Protein AF-A0A378C456-F1 (afdb_monomer_lite)

Foldseek 3Di:
DDDDPDDDDPPDPDDEEEAADVVVVVVVVVVVDDHYHHDHPDDDPDDD

pLDDT: mean 84.88, std 10.83, range [55.66, 96.62]

Radius of gyration: 16.4 Å; chains: 1; bounding box: 45×16×40 Å

Sequence (48 aa):
MYQPDFPPVPFRLGLYPVVDSVAWIERLLEAGVRTLQLRIKDRPRQRS

Secondary structure (DSSP, 8-state):
----SSPPPPS------EESSHHHHHHHHHTT----EE--S-------

Organism: Klebsiella pneumoniae subsp. ozaenae (NCBI:txid574)

Structure (mmCIF, N/CA/C/O backbone):
data_AF-A0A378C456-F1
#
_entry.id   AF-A0A378C456-F1
#
loop_
_atom_site.group_PDB
_atom_site.id
_atom_site.type_symbol
_atom_site.label_atom_id
_atom_site.label_alt_id
_atom_site.label_comp_id
_atom_site.label_asym_id
_atom_site.label_entity_id
_atom_site.label_seq_id
_atom_site.pdbx_PDB_ins_code
_atom_site.Cartn_x
_atom_site.Cartn_y
_atom_site.Cartn_z
_atom_site.occupancy
_atom_site.B_iso_or_equiv
_atom_site.auth_seq_id
_atom_site.auth_comp_id
_atom_site.auth_asym_id
_atom_site.auth_atom_id
_atom_site.pdbx_PDB_model_num
ATOM 1 N N . MET A 1 1 ? 35.446 2.151 -9.649 1.00 70.94 1 MET A N 1
ATOM 2 C CA . MET A 1 1 ? 34.036 1.746 -9.830 1.00 70.94 1 MET A CA 1
ATOM 3 C C . MET A 1 1 ? 33.264 2.328 -8.658 1.00 70.94 1 MET A C 1
ATOM 5 O O . MET A 1 1 ? 33.616 2.009 -7.532 1.00 70.94 1 MET A O 1
ATOM 9 N N . TYR A 1 2 ? 32.326 3.247 -8.889 1.00 81.62 2 TYR A N 1
ATOM 10 C CA . TYR A 1 2 ? 31.485 3.790 -7.816 1.00 81.62 2 TYR A CA 1
ATOM 11 C C . TYR A 1 2 ? 30.402 2.761 -7.483 1.00 81.62 2 TYR A C 1
ATOM 13 O O . TYR A 1 2 ? 29.670 2.344 -8.380 1.00 81.62 2 TYR A O 1
ATOM 21 N N . GLN A 1 3 ? 30.330 2.337 -6.223 1.00 80.06 3 GLN A N 1
ATOM 22 C CA . GLN A 1 3 ? 29.237 1.520 -5.715 1.00 80.06 3 GLN A CA 1
ATOM 23 C C . GLN A 1 3 ? 28.370 2.424 -4.834 1.00 80.06 3 GLN A C 1
ATOM 25 O O . GLN A 1 3 ? 28.897 2.982 -3.874 1.00 80.06 3 GLN A O 1
ATOM 30 N N . PRO A 1 4 ? 27.092 2.646 -5.181 1.00 82.12 4 PRO A N 1
ATOM 31 C CA . PRO A 1 4 ? 26.228 3.502 -4.384 1.00 82.12 4 PRO A CA 1
ATOM 32 C C . PRO A 1 4 ? 25.974 2.871 -3.012 1.00 82.12 4 PRO A C 1
ATOM 34 O O . PRO A 1 4 ? 25.830 1.653 -2.906 1.00 82.12 4 PRO A O 1
ATOM 37 N N . ASP A 1 5 ? 25.851 3.711 -1.984 1.00 92.19 5 ASP A N 1
ATOM 38 C CA . ASP A 1 5 ? 25.544 3.281 -0.609 1.00 92.19 5 ASP A CA 1
ATOM 39 C C . ASP A 1 5 ? 24.155 2.629 -0.480 1.00 92.19 5 ASP A C 1
ATOM 41 O O . ASP A 1 5 ? 23.855 1.966 0.512 1.00 92.19 5 ASP A O 1
ATOM 45 N N . PHE A 1 6 ? 23.297 2.800 -1.492 1.00 85.25 6 PHE A N 1
ATOM 46 C CA . PHE A 1 6 ? 21.922 2.319 -1.492 1.00 85.25 6 PHE A CA 1
ATOM 47 C C . PHE A 1 6 ? 21.603 1.493 -2.739 1.00 85.25 6 PHE A C 1
ATOM 49 O O . PHE A 1 6 ? 22.078 1.809 -3.837 1.00 85.25 6 PHE A O 1
ATOM 56 N N . PRO A 1 7 ? 20.757 0.456 -2.598 1.00 84.38 7 PRO A N 1
ATOM 57 C CA . PRO A 1 7 ? 20.283 -0.307 -3.738 1.00 84.38 7 PRO A CA 1
ATOM 58 C C . PRO A 1 7 ? 19.467 0.591 -4.682 1.00 84.38 7 PRO A C 1
ATOM 60 O O . PRO A 1 7 ? 18.731 1.471 -4.222 1.00 84.38 7 PRO A O 1
ATOM 63 N N . PRO A 1 8 ? 19.557 0.372 -6.003 1.00 80.81 8 PRO A N 1
ATOM 64 C CA . PRO A 1 8 ? 18.755 1.114 -6.961 1.00 80.81 8 PRO A CA 1
ATOM 65 C C . PRO A 1 8 ? 17.273 0.790 -6.755 1.00 80.81 8 PRO A C 1
ATOM 67 O O . PRO A 1 8 ? 16.870 -0.373 -6.735 1.00 80.81 8 PRO A O 1
ATOM 70 N N . VAL A 1 9 ? 16.454 1.829 -6.619 1.00 78.19 9 VAL A N 1
ATOM 71 C CA . VAL A 1 9 ? 14.996 1.690 -6.578 1.00 78.19 9 VAL A C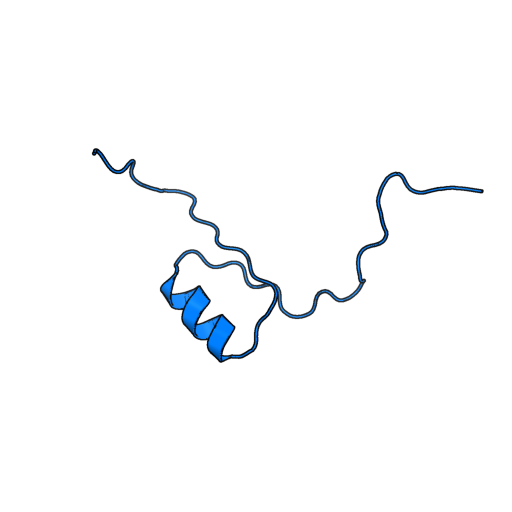A 1
ATOM 72 C C . VAL A 1 9 ? 14.415 1.806 -7.989 1.00 78.19 9 VAL A C 1
ATOM 74 O O . VAL A 1 9 ? 14.959 2.544 -8.818 1.00 78.19 9 VAL A O 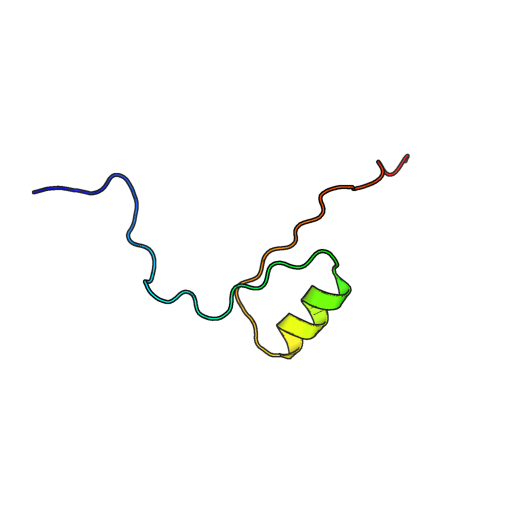1
ATOM 77 N N . PRO A 1 10 ? 13.306 1.109 -8.295 1.00 80.62 10 PRO A N 1
ATOM 78 C CA . PRO A 1 10 ? 12.622 1.279 -9.568 1.00 80.62 10 PRO A CA 1
ATOM 79 C C . PRO A 1 10 ? 12.242 2.747 -9.783 1.00 80.62 10 PRO A C 1
ATOM 81 O O . PRO A 1 10 ? 11.608 3.361 -8.928 1.00 80.62 10 PRO A O 1
ATOM 84 N N . PHE A 1 11 ? 12.574 3.298 -10.953 1.00 73.88 11 PHE A N 1
ATOM 85 C CA . PHE A 1 11 ? 12.259 4.693 -11.287 1.00 73.88 11 PHE A CA 1
ATOM 86 C C . PHE A 1 11 ? 10.744 4.969 -11.320 1.00 73.88 11 PHE A C 1
ATOM 88 O O . PHE A 1 11 ? 10.303 6.096 -11.114 1.00 73.88 11 PHE A O 1
ATOM 95 N N . ARG A 1 12 ? 9.928 3.935 -11.568 1.00 76.94 12 ARG A N 1
ATOM 96 C CA . ARG A 1 12 ? 8.464 4.006 -11.518 1.00 76.94 12 ARG A CA 1
ATOM 97 C C . ARG A 1 12 ? 7.945 3.005 -10.495 1.00 76.94 12 ARG A C 1
ATOM 99 O O . ARG A 1 12 ? 7.848 1.819 -10.787 1.00 76.94 12 ARG A O 1
ATOM 106 N N . LEU A 1 13 ? 7.579 3.499 -9.318 1.00 75.44 13 LEU A N 1
ATOM 107 C CA . LEU A 1 13 ? 6.934 2.702 -8.266 1.00 75.44 13 LEU A CA 1
ATOM 108 C C . LEU A 1 13 ? 5.453 2.399 -8.562 1.00 75.44 13 LEU A C 1
ATOM 110 O O . LEU A 1 13 ? 4.834 1.605 -7.859 1.00 75.44 13 LEU A O 1
ATOM 114 N N . GLY A 1 14 ? 4.887 3.009 -9.607 1.00 83.19 14 GLY A N 1
ATOM 115 C CA . GLY A 1 14 ? 3.456 2.941 -9.886 1.00 83.19 14 GLY A CA 1
ATOM 116 C C . GLY A 1 14 ? 2.664 3.812 -8.911 1.00 83.19 14 GLY A C 1
ATOM 117 O O . GLY A 1 14 ? 3.128 4.874 -8.497 1.00 83.19 14 GLY A O 1
ATOM 118 N N . LEU A 1 15 ? 1.452 3.381 -8.569 1.00 86.25 15 LEU A N 1
ATOM 119 C CA . LEU A 1 15 ? 0.590 4.088 -7.627 1.00 86.25 15 LEU A CA 1
ATOM 120 C C . LEU A 1 15 ? 1.040 3.792 -6.188 1.00 86.25 15 LEU A C 1
ATOM 122 O O . LEU A 1 15 ? 1.024 2.636 -5.774 1.00 86.25 15 LEU A O 1
ATOM 126 N N . TYR A 1 16 ? 1.414 4.838 -5.441 1.00 91.69 16 TYR A N 1
ATOM 127 C CA . TYR A 1 16 ? 1.812 4.766 -4.028 1.00 91.69 16 TYR A CA 1
ATOM 128 C C . TYR A 1 16 ? 0.958 5.723 -3.178 1.00 91.69 16 TYR A C 1
ATOM 130 O O . TYR A 1 16 ? 1.394 6.825 -2.833 1.00 91.69 16 TYR A O 1
ATOM 138 N N . PRO A 1 17 ? -0.304 5.363 -2.900 1.00 92.50 17 PRO A N 1
ATOM 139 C CA . PRO A 1 17 ? -1.217 6.221 -2.174 1.00 92.50 17 PRO A CA 1
ATOM 140 C C . PRO A 1 17 ? -0.875 6.217 -0.682 1.00 92.50 17 PRO A C 1
ATOM 142 O O . PRO A 1 17 ? -0.618 5.172 -0.079 1.00 92.50 17 PRO A O 1
ATOM 145 N N . VAL A 1 18 ? -0.909 7.407 -0.086 1.00 94.00 18 VAL A N 1
ATOM 146 C CA . VAL A 1 18 ? -0.789 7.599 1.359 1.00 94.00 18 VAL A CA 1
ATOM 147 C C . VAL A 1 18 ? -2.187 7.857 1.907 1.00 94.00 18 VAL A C 1
ATOM 149 O O . VAL A 1 18 ? -2.818 8.841 1.529 1.00 94.00 18 VAL A O 1
ATOM 152 N N . VAL A 1 19 ? -2.672 6.981 2.779 1.00 94.00 19 VAL A N 1
ATOM 153 C CA . VAL A 1 19 ? -4.033 7.024 3.333 1.00 94.00 19 VAL A CA 1
ATOM 154 C C . VAL A 1 19 ? -3.991 7.061 4.851 1.00 94.00 19 VAL A C 1
ATOM 156 O O . VAL A 1 19 ? -2.995 6.680 5.455 1.00 94.00 19 VAL A O 1
ATOM 159 N N . ASP A 1 20 ? -5.055 7.530 5.485 1.00 93.12 20 ASP A N 1
ATOM 160 C CA . ASP A 1 20 ? -5.137 7.730 6.937 1.00 93.12 20 ASP A CA 1
ATOM 161 C C . ASP A 1 20 ? -6.002 6.685 7.659 1.00 93.12 20 ASP A C 1
ATOM 163 O O . ASP A 1 20 ? -6.061 6.666 8.887 1.00 93.12 20 ASP A O 1
ATOM 167 N N . SER A 1 21 ? -6.658 5.796 6.914 1.00 90.62 21 SER A N 1
ATOM 168 C CA . SER A 1 21 ? -7.660 4.876 7.446 1.00 90.62 21 SER A CA 1
ATOM 169 C C . SER A 1 21 ? -7.633 3.519 6.750 1.00 90.62 21 SER A C 1
ATOM 171 O O . SER A 1 21 ? -7.292 3.392 5.574 1.00 90.62 21 SER A O 1
ATOM 173 N N . VAL A 1 22 ? -8.025 2.486 7.500 1.00 91.81 22 VAL A N 1
ATOM 174 C CA . VAL A 1 22 ? -8.046 1.094 7.023 1.00 91.81 22 VAL A CA 1
ATOM 175 C C . VAL A 1 22 ? -9.118 0.875 5.953 1.00 91.81 22 VAL A C 1
ATOM 177 O O . VAL A 1 22 ? -8.860 0.166 4.989 1.00 91.81 22 VAL A O 1
ATOM 180 N N . ALA A 1 23 ? -10.261 1.563 6.037 1.00 94.62 23 ALA A N 1
ATOM 181 C CA . ALA A 1 23 ? -11.307 1.482 5.013 1.00 94.62 23 ALA A CA 1
ATOM 182 C C . ALA A 1 23 ? -10.792 1.872 3.612 1.00 94.62 23 ALA A C 1
ATOM 184 O O . ALA A 1 23 ? -11.198 1.299 2.603 1.00 94.62 23 ALA A O 1
ATOM 185 N N . TRP A 1 24 ? -9.860 2.828 3.527 1.00 94.50 24 TRP A N 1
ATOM 186 C CA . TRP A 1 24 ? -9.215 3.167 2.259 1.00 94.50 24 TRP A CA 1
ATOM 187 C C . TRP A 1 24 ? -8.231 2.098 1.785 1.00 94.50 24 TRP A C 1
ATOM 189 O O . TRP A 1 24 ? -8.102 1.900 0.580 1.00 94.50 24 TRP A O 1
ATOM 199 N N . ILE A 1 25 ? -7.567 1.393 2.703 1.00 93.75 25 ILE A N 1
ATOM 200 C CA . ILE A 1 25 ? -6.688 0.272 2.354 1.00 93.75 25 ILE A CA 1
ATOM 201 C C . ILE A 1 25 ? -7.496 -0.818 1.653 1.00 93.75 25 ILE A C 1
ATOM 203 O O . ILE A 1 25 ? -7.111 -1.230 0.566 1.00 93.75 25 ILE A O 1
ATOM 207 N N . GLU A 1 26 ? -8.630 -1.231 2.220 1.00 95.56 26 GLU A N 1
ATOM 208 C CA . GLU A 1 26 ? -9.493 -2.273 1.642 1.00 95.56 26 GLU A CA 1
ATOM 209 C C . GLU A 1 26 ? -9.911 -1.924 0.208 1.00 95.56 26 GLU A C 1
ATOM 211 O O . GLU A 1 26 ? -9.652 -2.686 -0.723 1.00 95.56 26 GLU A O 1
ATOM 216 N N . ARG A 1 27 ? -10.418 -0.704 0.000 1.00 95.94 27 ARG A N 1
ATOM 217 C CA . ARG A 1 27 ? -10.828 -0.214 -1.326 1.00 95.94 27 ARG A CA 1
ATOM 218 C C . ARG A 1 27 ? -9.679 -0.185 -2.336 1.00 95.94 27 ARG A C 1
ATOM 220 O O . ARG A 1 27 ? -9.874 -0.485 -3.511 1.00 95.94 27 ARG A O 1
ATOM 227 N N . LEU A 1 28 ? -8.479 0.207 -1.907 1.00 95.44 28 LEU A N 1
ATOM 228 C CA . LEU A 1 28 ? -7.304 0.266 -2.782 1.00 95.44 28 LEU A CA 1
ATOM 229 C C . LEU A 1 28 ? -6.772 -1.130 -3.117 1.00 95.44 28 LEU A C 1
ATOM 231 O O . LEU A 1 28 ? -6.332 -1.360 -4.244 1.00 95.44 28 LEU A O 1
ATOM 235 N N . LEU A 1 29 ? -6.839 -2.065 -2.170 1.00 93.50 29 LEU A N 1
ATOM 236 C CA . LEU A 1 29 ? -6.478 -3.460 -2.402 1.00 93.50 29 LEU A CA 1
ATOM 237 C C . LEU A 1 29 ? -7.426 -4.116 -3.414 1.00 93.50 29 LEU A C 1
ATOM 239 O O . LEU A 1 29 ? -6.948 -4.781 -4.338 1.00 93.50 29 LEU A O 1
ATOM 243 N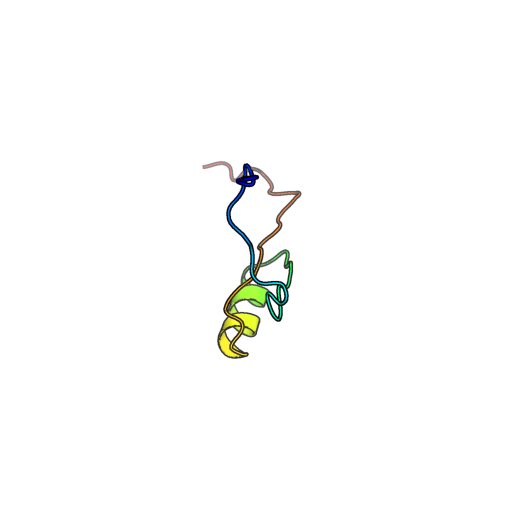 N . GLU A 1 30 ? -8.735 -3.873 -3.292 1.00 96.62 30 GLU A N 1
ATOM 244 C CA . GLU A 1 30 ? -9.750 -4.305 -4.265 1.00 96.62 30 GLU A CA 1
ATOM 245 C C . GLU A 1 30 ? -9.505 -3.704 -5.656 1.00 96.62 30 GLU A C 1
ATOM 247 O O . GLU A 1 30 ? -9.616 -4.399 -6.663 1.00 96.62 30 GLU A O 1
ATOM 252 N N . ALA A 1 31 ? -9.077 -2.439 -5.721 1.00 94.62 31 ALA A N 1
ATOM 253 C CA . ALA A 1 31 ? -8.701 -1.767 -6.965 1.00 94.62 31 ALA A CA 1
ATOM 254 C C . ALA A 1 31 ? -7.358 -2.246 -7.564 1.00 94.62 31 ALA A C 1
ATOM 256 O O . ALA A 1 31 ? -6.926 -1.737 -8.599 1.00 94.62 31 ALA A O 1
ATOM 257 N N . GLY A 1 32 ? -6.677 -3.211 -6.935 1.00 93.81 32 GLY A N 1
ATOM 258 C CA . GLY A 1 32 ? -5.444 -3.808 -7.451 1.00 93.81 32 GLY A CA 1
ATOM 259 C C . GLY A 1 32 ? -4.158 -3.079 -7.059 1.00 93.81 32 GLY A C 1
ATOM 260 O O . GLY A 1 32 ? -3.086 -3.436 -7.550 1.00 93.81 32 GLY A O 1
ATOM 261 N N . VAL A 1 33 ? -4.220 -2.098 -6.156 1.00 93.12 33 VAL A N 1
ATOM 262 C CA . VAL A 1 33 ? -3.020 -1.434 -5.631 1.00 93.12 33 VAL A CA 1
ATOM 263 C C . VAL A 1 33 ? -2.215 -2.425 -4.793 1.00 93.12 33 VAL A C 1
ATOM 265 O O . VAL A 1 33 ? -2.761 -3.199 -4.007 1.00 93.12 33 VAL A O 1
ATOM 268 N N . ARG A 1 34 ? -0.893 -2.428 -4.988 1.00 89.12 34 ARG A N 1
ATOM 269 C CA . ARG A 1 34 ? 0.036 -3.347 -4.305 1.00 89.12 34 ARG A CA 1
ATOM 270 C C . ARG A 1 34 ? 1.009 -2.649 -3.365 1.00 89.12 34 ARG A C 1
ATOM 272 O O . ARG A 1 34 ? 1.561 -3.298 -2.485 1.00 89.12 34 ARG A O 1
ATOM 279 N N . THR A 1 35 ? 1.175 -1.340 -3.515 1.00 90.75 35 THR A N 1
ATOM 280 C CA . THR A 1 35 ? 2.111 -0.544 -2.723 1.00 90.75 35 THR A CA 1
ATOM 281 C C . THR A 1 35 ? 1.358 0.661 -2.180 1.00 90.75 35 THR A C 1
ATOM 283 O O . THR A 1 35 ? 0.874 1.465 -2.964 1.00 90.75 35 THR A O 1
ATOM 286 N N . LEU A 1 36 ? 1.215 0.781 -0.861 1.00 93.19 36 LEU A N 1
ATOM 287 C CA . LEU A 1 36 ? 0.457 1.854 -0.207 1.00 93.19 36 LEU A CA 1
ATOM 288 C C . LEU A 1 36 ? 1.017 2.149 1.185 1.00 93.19 36 LEU A C 1
ATOM 290 O O . LEU A 1 36 ? 1.657 1.292 1.792 1.00 93.19 36 LEU A O 1
ATOM 294 N N . GLN A 1 37 ? 0.762 3.352 1.695 1.00 93.81 37 GLN A N 1
ATOM 295 C CA . GLN A 1 37 ? 1.246 3.791 3.000 1.00 93.81 37 GLN A CA 1
ATOM 296 C C . GLN A 1 37 ? 0.091 4.240 3.889 1.00 93.81 37 GLN A C 1
ATOM 298 O O . GLN A 1 37 ? -0.601 5.206 3.583 1.00 93.81 37 GLN A O 1
ATOM 303 N N . LEU A 1 38 ? -0.068 3.595 5.041 1.00 93.69 38 LEU A N 1
ATOM 304 C CA . LEU A 1 38 ? -0.962 4.075 6.090 1.00 93.69 38 LEU A CA 1
ATOM 305 C C . LEU A 1 38 ? -0.237 5.117 6.951 1.00 93.69 38 LEU A C 1
ATOM 307 O O . LEU A 1 38 ? 0.795 4.828 7.558 1.00 93.69 38 LEU A O 1
ATOM 311 N N . ARG A 1 39 ? -0.781 6.331 7.031 1.00 93.38 39 ARG A N 1
ATOM 312 C CA . ARG A 1 39 ? -0.251 7.435 7.830 1.00 93.38 39 ARG A CA 1
ATOM 313 C C . ARG A 1 39 ? -1.298 7.929 8.820 1.00 93.38 39 ARG A C 1
ATOM 315 O O . ARG A 1 39 ? -2.105 8.794 8.502 1.00 93.38 39 ARG A O 1
ATOM 322 N N . ILE A 1 40 ? -1.199 7.454 10.056 1.00 87.75 40 ILE A N 1
ATOM 323 C CA . ILE A 1 40 ? -2.003 7.958 11.171 1.00 87.75 40 ILE A CA 1
ATOM 324 C C . ILE A 1 40 ? -1.104 8.835 12.042 1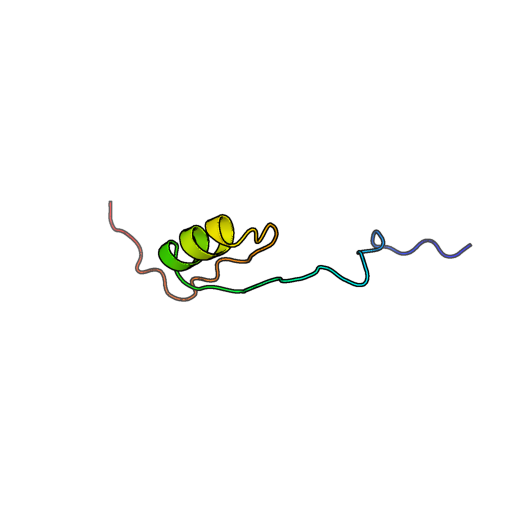.00 87.75 40 ILE A C 1
ATOM 326 O O . ILE A 1 40 ? -0.176 8.328 12.669 1.00 87.75 40 ILE A O 1
ATOM 330 N N . LYS A 1 41 ? -1.346 10.150 12.041 1.00 78.94 41 LYS A N 1
ATOM 331 C CA . LYS A 1 41 ? -0.575 11.113 12.848 1.00 78.94 41 LYS A CA 1
ATOM 332 C C . LYS A 1 41 ? -1.059 11.159 14.297 1.00 78.94 41 LYS A C 1
ATOM 334 O O . LYS A 1 41 ? -0.243 11.136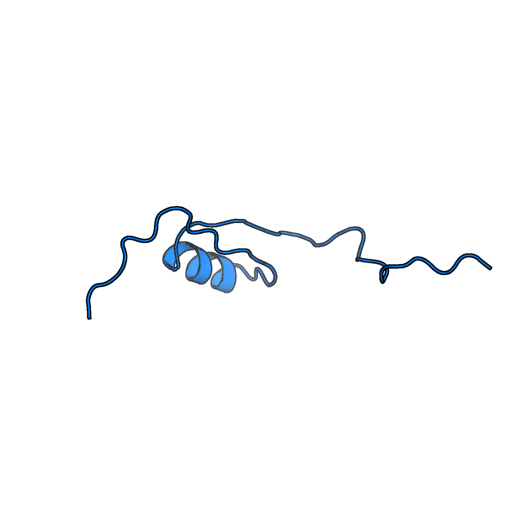 15.210 1.00 78.94 41 LYS A O 1
ATOM 339 N N . ASP A 1 42 ? -2.374 11.117 14.485 1.00 74.56 42 ASP A N 1
ATOM 340 C CA . ASP A 1 42 ? -3.017 11.396 15.766 1.00 74.56 42 ASP A CA 1
ATOM 341 C C . ASP A 1 42 ? -3.789 10.165 16.249 1.00 74.56 42 ASP A C 1
ATOM 343 O O . ASP A 1 42 ? -5.016 10.118 16.206 1.00 74.56 42 ASP A O 1
ATOM 347 N N . ARG A 1 43 ? -3.072 9.114 16.676 1.00 66.88 43 ARG A N 1
ATOM 348 C CA . ARG A 1 43 ? -3.730 7.990 17.359 1.00 66.88 43 ARG A CA 1
ATOM 349 C C . ARG A 1 43 ? -4.004 8.379 18.811 1.00 66.88 43 ARG A C 1
ATOM 351 O O . ARG A 1 43 ? -3.038 8.492 19.570 1.00 66.88 43 ARG A O 1
ATOM 358 N N . PRO A 1 44 ? -5.271 8.528 19.245 1.00 67.75 44 PRO A N 1
ATOM 359 C CA . PRO A 1 44 ? -5.556 8.568 20.668 1.00 67.75 44 PRO A CA 1
ATOM 360 C C . PRO A 1 44 ? -5.068 7.252 21.273 1.00 67.75 44 PRO A C 1
ATOM 362 O O . PRO A 1 44 ? -5.345 6.166 20.758 1.00 67.75 44 PRO A O 1
ATOM 365 N N . ARG A 1 45 ? -4.269 7.352 22.337 1.00 64.81 45 ARG A N 1
ATOM 366 C CA . ARG A 1 45 ? -3.742 6.195 23.058 1.00 64.81 45 ARG A CA 1
ATOM 367 C C . ARG A 1 45 ? -4.934 5.363 23.539 1.00 64.81 45 ARG A C 1
ATOM 369 O O . ARG A 1 45 ? -5.649 5.807 24.434 1.00 64.81 45 ARG A O 1
ATOM 376 N N . GLN A 1 46 ? -5.157 4.185 22.950 1.00 65.06 46 GLN A N 1
ATOM 377 C CA . GLN A 1 46 ? -6.121 3.227 23.492 1.00 65.06 46 GLN A CA 1
ATOM 378 C C . GLN A 1 46 ? -5.670 2.894 24.918 1.00 65.06 46 GLN A C 1
ATOM 380 O O . GLN A 1 46 ? -4.572 2.373 25.123 1.00 65.06 46 GLN A O 1
ATOM 385 N N . ARG A 1 47 ? -6.474 3.286 25.911 1.00 55.66 47 ARG A N 1
ATOM 386 C CA . ARG A 1 47 ? -6.347 2.779 27.276 1.00 55.66 47 ARG A CA 1
ATOM 387 C C . ARG A 1 47 ? -6.933 1.370 27.271 1.00 55.66 47 ARG A C 1
ATOM 389 O O . ARG A 1 47 ? -8.098 1.211 26.915 1.00 55.66 47 ARG A O 1
ATOM 396 N N . SER A 1 48 ? -6.075 0.399 27.577 1.00 58.00 48 SER A N 1
ATOM 397 C CA . SER A 1 48 ? -6.430 -0.975 27.938 1.00 58.00 48 SER A CA 1
ATOM 398 C C . SER A 1 48 ? -7.324 -1.007 29.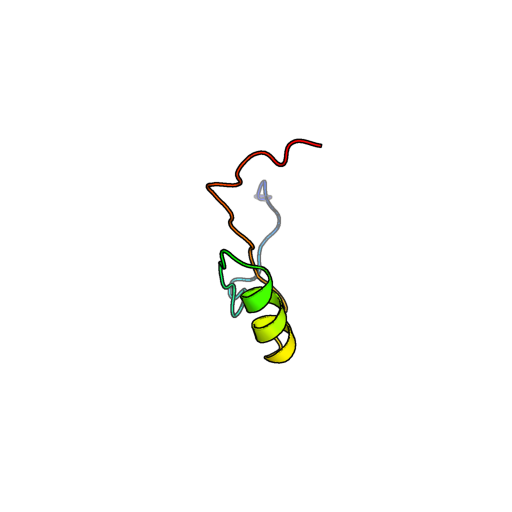170 1.00 58.00 48 SER A C 1
ATOM 400 O O . SER A 1 48 ? -7.137 -0.118 30.035 1.00 58.00 48 SER A O 1
#

InterPro domains:
  IPR036206 Thiamin phosphate synthase superfamily [SSF51391] (5-45)